Protein AF-A0A828RV49-F1 (afdb_monomer_lite)

Secondary structure (DSSP, 8-state):
--PPPSS---------STTTSHHHHHHTT-HHHHTT---EEEEE-S-SSS--EEEEE-SS-HHHHHHHTTSSS--B-TTHHHHHHHSS---HHHHHHHTT--EEEEE-

Sequence (108 aa):
MNTPMINGIKILFTDGEEYGLLGAKQAVNESEIFEGVRYLINIEARGTKGPAVMFETSPNNAAIMDLFKKSEHPFSYSITPEIYRLLPNGSDFTIFLQHDLPGINISV

pLDDT: mean 93.36, std 6.71, range [46.72, 97.81]

Structure (mmCIF, N/CA/C/O backbone):
data_AF-A0A828RV49-F1
#
_entry.id   AF-A0A828RV49-F1
#
loop_
_atom_site.group_PDB
_atom_site.id
_atom_site.type_symbol
_atom_site.label_atom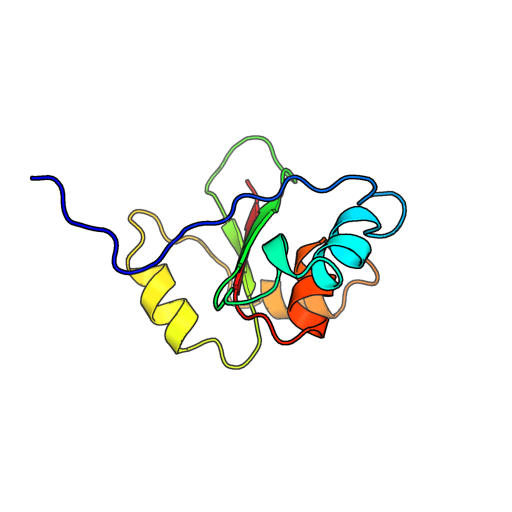_id
_atom_site.label_alt_id
_atom_site.label_comp_id
_atom_site.label_asym_id
_atom_site.label_entity_id
_atom_site.label_seq_id
_atom_site.pdbx_PDB_ins_code
_atom_site.Cartn_x
_atom_site.Cartn_y
_atom_site.Cartn_z
_atom_site.occupancy
_atom_site.B_iso_or_equiv
_atom_site.auth_seq_id
_atom_site.auth_comp_id
_atom_site.auth_asym_id
_atom_site.auth_atom_id
_atom_site.pdbx_PDB_model_num
ATOM 1 N N . MET A 1 1 ? -14.506 1.898 -27.154 1.00 46.72 1 MET A N 1
ATOM 2 C CA . MET A 1 1 ? -15.516 0.968 -26.604 1.00 46.72 1 MET A CA 1
ATOM 3 C C . MET A 1 1 ? -15.580 1.221 -25.107 1.00 46.72 1 MET A C 1
ATOM 5 O O . MET A 1 1 ? -14.520 1.248 -24.499 1.00 46.72 1 MET A O 1
ATOM 9 N N . ASN A 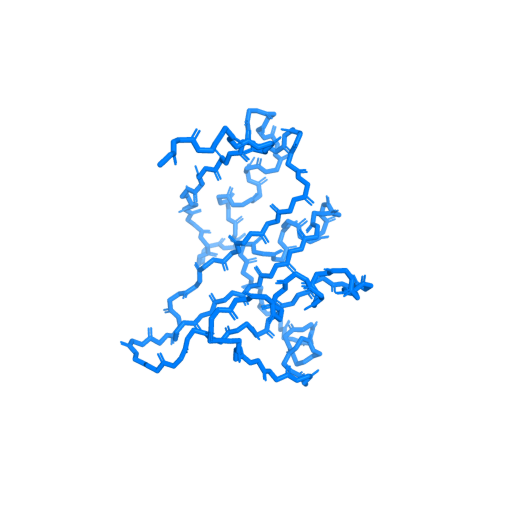1 2 ? -16.760 1.464 -24.530 1.00 62.81 2 ASN A N 1
ATOM 10 C CA . ASN A 1 2 ? -16.911 1.531 -23.072 1.00 62.81 2 ASN A CA 1
ATOM 11 C C . ASN A 1 2 ? -16.955 0.099 -22.542 1.00 62.81 2 ASN A C 1
ATOM 13 O O . ASN A 1 2 ? -17.986 -0.561 -22.636 1.00 62.81 2 ASN A O 1
ATOM 17 N N . THR A 1 3 ? -15.825 -0.396 -22.049 1.00 76.38 3 THR A N 1
ATOM 18 C CA . THR A 1 3 ? -15.776 -1.683 -21.355 1.00 76.38 3 THR A CA 1
ATOM 19 C C . THR A 1 3 ? -16.385 -1.487 -19.965 1.00 76.38 3 THR A C 1
ATOM 21 O O . THR A 1 3 ? -15.845 -0.687 -19.198 1.00 76.38 3 THR A O 1
ATOM 24 N N . PRO A 1 4 ? -17.503 -2.150 -19.620 1.00 81.62 4 PRO A N 1
ATOM 25 C CA . PRO A 1 4 ? -18.066 -2.045 -18.280 1.00 81.62 4 PRO A CA 1
ATOM 26 C C . PRO A 1 4 ? -17.050 -2.561 -17.256 1.00 81.62 4 PRO A C 1
ATOM 28 O O . PRO A 1 4 ? -16.484 -3.644 -17.421 1.00 81.62 4 PRO A O 1
ATOM 31 N N . MET A 1 5 ? -16.790 -1.770 -16.212 1.00 85.25 5 MET A N 1
ATOM 32 C CA . MET A 1 5 ? -15.890 -2.189 -15.142 1.00 85.25 5 MET A CA 1
ATOM 33 C C . MET A 1 5 ? -16.544 -3.307 -14.332 1.00 85.25 5 MET A C 1
ATOM 35 O O . MET A 1 5 ? -17.660 -3.158 -13.844 1.00 85.25 5 MET A O 1
ATOM 39 N N . ILE A 1 6 ? -15.830 -4.422 -14.179 1.00 89.69 6 ILE A N 1
ATOM 40 C CA . ILE A 1 6 ? -16.273 -5.562 -13.362 1.00 89.69 6 ILE A CA 1
ATOM 41 C C . ILE A 1 6 ? -16.155 -5.292 -11.854 1.00 89.69 6 ILE A C 1
ATOM 43 O O . ILE A 1 6 ? -16.807 -5.967 -11.066 1.00 89.69 6 ILE A O 1
ATOM 47 N N . ASN A 1 7 ? -15.341 -4.305 -11.463 1.00 91.88 7 ASN A N 1
ATOM 48 C CA . ASN A 1 7 ? -15.125 -3.882 -10.081 1.00 91.88 7 ASN A CA 1
ATOM 49 C C . ASN A 1 7 ? -15.399 -2.378 -9.954 1.00 91.88 7 ASN A C 1
ATOM 51 O O . ASN A 1 7 ? -15.016 -1.602 -10.832 1.00 91.88 7 ASN A O 1
ATOM 55 N N . GLY A 1 8 ? -16.027 -1.968 -8.851 1.00 93.31 8 GLY A N 1
ATOM 56 C CA . GLY A 1 8 ? -16.124 -0.558 -8.469 1.00 93.31 8 GLY A CA 1
ATOM 57 C C . GLY A 1 8 ? -14.808 -0.031 -7.890 1.00 93.31 8 GLY A C 1
ATOM 58 O O . GLY A 1 8 ? -13.946 -0.809 -7.481 1.00 93.31 8 GLY A O 1
ATOM 59 N N . ILE A 1 9 ? -14.666 1.293 -7.836 1.00 94.56 9 ILE A N 1
ATOM 60 C CA . ILE A 1 9 ? -13.523 1.977 -7.219 1.00 94.56 9 ILE A CA 1
ATOM 61 C C . ILE A 1 9 ? -14.064 2.912 -6.139 1.00 94.56 9 ILE A C 1
ATOM 63 O O . ILE A 1 9 ? -14.990 3.677 -6.402 1.00 94.56 9 ILE A O 1
ATOM 67 N N . LYS A 1 10 ? -13.471 2.858 -4.943 1.00 96.06 10 LYS A N 1
ATOM 68 C CA . LYS A 1 10 ? -13.666 3.852 -3.882 1.00 96.06 10 LYS A CA 1
ATOM 69 C C . LYS A 1 10 ? -12.390 4.679 -3.764 1.00 96.06 10 LYS A C 1
ATOM 71 O O . LYS A 1 10 ? -11.299 4.118 -3.827 1.00 96.06 10 LYS A O 1
ATOM 76 N N . ILE A 1 11 ? -12.532 5.993 -3.623 1.00 96.56 11 ILE A N 1
ATOM 77 C CA . ILE A 1 11 ? -11.410 6.919 -3.450 1.00 96.56 11 ILE A CA 1
ATOM 78 C C . ILE 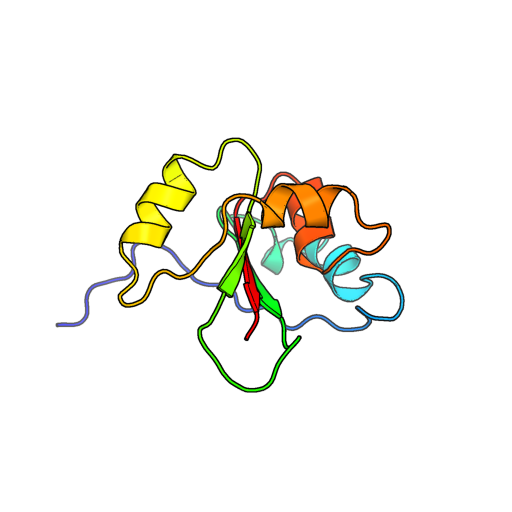A 1 11 ? -11.526 7.504 -2.049 1.00 96.56 11 ILE A C 1
ATOM 80 O O . ILE A 1 11 ? -12.573 8.042 -1.694 1.00 96.56 11 ILE A O 1
ATOM 84 N N . LEU A 1 12 ? -10.457 7.380 -1.271 1.00 96.81 12 LEU A N 1
ATOM 85 C CA . LEU A 1 12 ? -10.374 7.869 0.096 1.00 96.81 12 LEU A CA 1
ATOM 86 C C . LEU A 1 12 ? -9.253 8.903 0.183 1.00 96.81 12 LEU A C 1
ATOM 88 O O . LEU A 1 12 ? -8.135 8.636 -0.248 1.00 96.81 12 LEU A O 1
ATOM 92 N N . PHE A 1 13 ? -9.566 10.057 0.764 1.00 96.50 13 PHE A N 1
ATOM 93 C CA . PHE A 1 13 ? -8.582 11.031 1.218 1.00 96.50 13 PHE A CA 1
ATOM 94 C C . PHE A 1 13 ? -8.585 10.991 2.742 1.00 96.50 13 PHE A C 1
ATOM 96 O O . PHE A 1 13 ? -9.625 11.214 3.364 1.00 96.50 13 PHE A O 1
ATOM 103 N N . THR A 1 14 ? -7.451 10.636 3.326 1.00 96.12 14 THR A N 1
ATOM 104 C CA . THR A 1 14 ? -7.249 10.569 4.773 1.00 96.12 14 THR A CA 1
ATOM 105 C C . THR A 1 14 ? -6.738 11.909 5.307 1.00 96.12 14 THR A C 1
ATOM 107 O O . THR A 1 14 ? -6.261 12.757 4.553 1.00 96.12 14 THR A O 1
ATOM 110 N N . ASP A 1 15 ? -6.876 12.109 6.617 1.00 96.69 15 ASP A N 1
ATOM 111 C CA . ASP A 1 15 ? -6.334 13.255 7.352 1.00 96.69 15 ASP A CA 1
ATOM 112 C C . ASP A 1 15 ? -5.710 12.768 8.671 1.00 96.69 15 ASP A C 1
ATOM 114 O O . ASP A 1 15 ? -6.078 11.710 9.193 1.00 96.69 15 ASP A O 1
ATOM 118 N N . GLY A 1 16 ? -4.761 13.525 9.219 1.00 96.19 16 GLY A N 1
ATOM 119 C CA . GLY A 1 16 ? -4.086 13.199 10.475 1.00 96.19 16 GLY A CA 1
ATOM 120 C C . GLY A 1 16 ? -3.174 11.968 10.408 1.00 96.19 16 GLY A C 1
ATOM 121 O O . GLY A 1 16 ? -3.070 11.242 11.404 1.00 96.19 16 GLY A O 1
ATOM 122 N N . GLU A 1 17 ? -2.523 11.725 9.266 1.00 94.81 17 GLU A N 1
ATOM 123 C CA . GLU A 1 17 ? -1.480 10.696 9.111 1.00 94.81 17 GLU A CA 1
ATOM 124 C C . GLU A 1 17 ? -0.337 10.964 10.101 1.00 94.81 17 GLU A C 1
ATOM 126 O O . GLU A 1 17 ? -0.029 10.121 10.950 1.00 94.81 17 GLU A O 1
ATOM 131 N N . GLU A 1 18 ? 0.154 12.204 10.119 1.00 92.75 18 GLU A N 1
ATOM 132 C CA . GLU A 1 18 ? 1.315 12.634 10.902 1.00 92.75 18 GLU A CA 1
ATOM 133 C C . GLU A 1 18 ? 1.039 12.639 12.414 1.00 92.75 18 GLU A C 1
ATOM 135 O O . GLU A 1 18 ? 1.961 12.611 13.231 1.00 92.75 18 GLU A O 1
ATOM 140 N N . TYR A 1 19 ? -0.241 12.651 12.798 1.00 93.88 19 TYR A N 1
ATOM 141 C CA . TYR A 1 19 ? -0.712 12.561 14.184 1.00 93.88 19 TYR A CA 1
ATOM 142 C C . TYR A 1 19 ? -1.063 11.128 14.610 1.00 93.88 19 TYR A C 1
ATOM 144 O O . TYR A 1 19 ? -1.676 10.911 15.659 1.00 93.88 19 TYR A O 1
ATOM 152 N N . GLY A 1 20 ? -0.638 10.134 13.829 1.00 94.56 20 GLY A N 1
ATOM 153 C CA . GLY A 1 20 ? -0.778 8.723 14.162 1.00 94.56 20 GLY A CA 1
ATOM 154 C C . GLY A 1 20 ? -1.902 8.028 13.405 1.00 94.56 20 GLY A C 1
ATOM 155 O O . GLY A 1 20 ? -2.626 7.230 14.013 1.00 94.56 20 GLY A O 1
ATOM 156 N N . LEU A 1 21 ? -2.005 8.283 12.096 1.00 96.69 21 LEU A N 1
ATOM 157 C CA . LEU A 1 21 ? -2.860 7.549 11.151 1.00 96.69 21 LEU A CA 1
ATOM 158 C C . LEU A 1 21 ? -4.357 7.663 11.482 1.00 96.69 21 LEU A C 1
ATOM 160 O O . LEU A 1 21 ? -5.106 6.688 11.384 1.00 96.69 21 LEU A O 1
ATOM 164 N N . LEU A 1 22 ? -4.790 8.831 11.967 1.00 97.75 22 LEU A N 1
ATOM 165 C CA . LEU A 1 22 ? -6.138 9.022 12.517 1.00 97.75 22 LEU A CA 1
ATOM 166 C C . LEU A 1 22 ? -7.227 8.784 11.464 1.00 97.75 22 LEU A C 1
ATOM 168 O O . LEU A 1 22 ? -8.203 8.084 11.740 1.00 97.75 22 LEU A O 1
ATOM 172 N N . GLY A 1 23 ? -7.035 9.302 10.250 1.00 97.75 23 GLY A N 1
ATOM 173 C CA . GLY A 1 23 ? -7.957 9.131 9.132 1.00 97.75 23 GLY A CA 1
ATOM 174 C C . GLY A 1 23 ? -8.123 7.671 8.728 1.00 97.75 23 GLY A C 1
ATOM 175 O O . GLY A 1 23 ? -9.253 7.197 8.631 1.00 97.75 23 GLY A O 1
ATOM 176 N N . ALA A 1 24 ? -7.028 6.922 8.568 1.00 97.75 24 ALA A N 1
ATOM 177 C CA . ALA A 1 24 ? -7.113 5.494 8.261 1.00 97.75 24 ALA A CA 1
ATOM 178 C C . ALA A 1 24 ? -7.746 4.680 9.399 1.00 97.75 24 ALA A C 1
ATOM 180 O O . ALA A 1 24 ? -8.577 3.809 9.138 1.00 97.75 24 ALA A O 1
ATOM 181 N N . LYS A 1 25 ? -7.424 4.993 10.663 1.00 97.69 25 LYS A N 1
ATOM 182 C CA . LYS A 1 25 ? -8.059 4.365 11.837 1.00 97.69 25 LYS A CA 1
ATOM 183 C C . LYS A 1 25 ? -9.564 4.597 11.885 1.00 97.69 25 LYS A C 1
ATOM 185 O O . LYS A 1 25 ? -10.288 3.709 12.322 1.00 97.69 25 LYS A O 1
ATOM 190 N N . GLN A 1 26 ? -10.041 5.761 11.449 1.00 97.81 26 GLN A N 1
ATOM 191 C CA . GLN A 1 26 ? -11.476 5.998 11.336 1.00 97.81 26 GLN A CA 1
ATOM 192 C C . GLN A 1 26 ? -12.066 5.278 10.119 1.00 97.81 26 GLN A C 1
ATOM 194 O O . GLN A 1 26 ? -13.111 4.649 10.242 1.00 97.81 26 GLN A O 1
ATOM 199 N N . ALA A 1 27 ? -11.383 5.303 8.972 1.00 97.69 27 ALA A N 1
ATOM 200 C CA . ALA A 1 27 ? -11.881 4.748 7.715 1.00 97.69 27 ALA A CA 1
ATOM 201 C C . ALA A 1 27 ? -12.218 3.251 7.789 1.00 97.69 27 ALA A C 1
ATOM 203 O O . ALA A 1 27 ? -13.203 2.821 7.193 1.00 97.69 27 ALA A O 1
ATOM 204 N N . VAL A 1 28 ? -11.451 2.456 8.543 1.00 97.62 28 VAL A N 1
ATOM 205 C CA . VAL A 1 28 ? -11.746 1.022 8.742 1.00 97.62 28 VAL A CA 1
ATOM 206 C C . VAL A 1 28 ? -13.044 0.764 9.520 1.00 97.62 28 VAL A C 1
ATOM 208 O O . VAL A 1 28 ? -13.587 -0.335 9.440 1.00 97.62 28 VAL A O 1
ATOM 211 N N . ASN A 1 29 ? -13.571 1.766 10.234 1.00 97.25 29 ASN A N 1
ATOM 212 C CA . ASN A 1 29 ? -14.856 1.688 10.936 1.00 97.25 29 ASN A CA 1
ATOM 213 C C . ASN A 1 29 ? -16.037 2.177 10.076 1.00 97.25 29 ASN A C 1
ATOM 215 O O . ASN A 1 29 ? -17.192 1.958 10.442 1.00 97.25 29 ASN A O 1
ATOM 219 N N . GLU A 1 30 ? -15.773 2.818 8.934 1.00 97.12 30 GLU A N 1
ATOM 220 C CA . GLU A 1 30 ? -16.802 3.350 8.041 1.00 97.12 30 GLU A CA 1
ATOM 221 C C . GLU A 1 30 ? -17.221 2.295 7.010 1.00 97.12 30 GLU A C 1
ATOM 223 O O . GLU A 1 30 ? -16.502 2.021 6.047 1.00 97.12 30 GLU A O 1
ATOM 228 N N . SER A 1 31 ? -18.411 1.708 7.183 1.00 95.38 31 SER A N 1
ATOM 229 C CA . SER A 1 31 ? -18.934 0.654 6.289 1.00 95.38 31 SER A CA 1
ATOM 230 C C . SER A 1 31 ? -18.953 1.067 4.811 1.00 95.38 31 SER A C 1
ATOM 232 O O . SER A 1 31 ? -18.510 0.308 3.947 1.00 95.38 31 SER A O 1
ATOM 234 N N . GLU A 1 32 ? -19.364 2.302 4.511 1.00 94.75 32 GLU A N 1
ATOM 235 C CA . GLU A 1 32 ? -19.400 2.829 3.143 1.00 94.75 32 GLU A CA 1
ATOM 236 C C . GLU A 1 32 ? -18.014 2.848 2.487 1.00 94.75 32 GLU A C 1
ATOM 238 O O . GLU A 1 32 ? -17.902 2.656 1.274 1.00 94.75 32 GLU A O 1
ATOM 243 N N . ILE A 1 33 ? -16.946 2.986 3.274 1.00 93.94 33 ILE A N 1
ATOM 244 C CA . ILE A 1 33 ? -15.566 2.958 2.791 1.00 93.94 33 ILE A CA 1
ATOM 245 C C . ILE A 1 33 ? -15.036 1.528 2.775 1.00 93.94 33 ILE A C 1
ATOM 247 O O . ILE A 1 33 ? -14.650 1.041 1.714 1.00 93.94 33 ILE A O 1
ATOM 251 N N . PHE A 1 34 ? -15.060 0.824 3.903 1.00 95.62 34 PHE A N 1
ATOM 252 C CA . PHE A 1 34 ? -14.328 -0.430 4.063 1.00 95.62 34 PHE A CA 1
ATOM 253 C C . PHE A 1 34 ? -15.061 -1.652 3.483 1.00 95.62 34 PHE A C 1
ATOM 255 O O . PHE A 1 34 ? -14.436 -2.549 2.912 1.00 95.62 34 PHE A O 1
ATOM 262 N N . GLU A 1 35 ? -16.394 -1.694 3.557 1.00 95.50 35 GLU A N 1
ATOM 263 C CA . GLU A 1 35 ? -17.155 -2.886 3.180 1.00 95.50 35 GLU A CA 1
ATOM 264 C C . GLU A 1 35 ? -17.088 -3.162 1.670 1.00 95.50 35 GLU A C 1
ATOM 266 O O . GLU A 1 35 ? -17.250 -2.273 0.830 1.00 95.50 35 GLU A O 1
ATOM 271 N N . GLY A 1 36 ? -16.835 -4.420 1.304 1.00 95.25 36 GLY A N 1
ATOM 272 C CA . GLY A 1 36 ? -16.745 -4.851 -0.092 1.00 95.25 36 GLY A CA 1
ATOM 273 C C . GLY A 1 36 ? -15.433 -4.491 -0.796 1.00 95.25 36 GLY A C 1
ATOM 274 O O . GLY A 1 36 ? -15.241 -4.902 -1.942 1.00 95.25 36 GLY A O 1
ATOM 275 N N . VAL A 1 37 ? -14.505 -3.789 -0.135 1.00 97.12 37 VAL A N 1
ATOM 276 C CA . VAL A 1 37 ?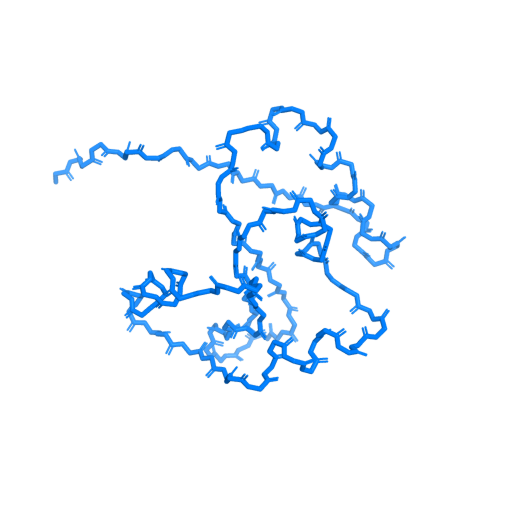 -13.165 -3.537 -0.682 1.00 97.12 37 VAL A CA 1
ATOM 277 C C . VAL A 1 37 ? -12.329 -4.811 -0.574 1.00 97.12 37 VAL A C 1
ATOM 279 O O . VAL A 1 37 ? -12.311 -5.488 0.451 1.00 97.12 37 VAL A O 1
ATOM 282 N N . ARG A 1 38 ? -11.668 -5.182 -1.674 1.00 95.94 38 ARG A N 1
ATOM 283 C CA . ARG A 1 38 ? -10.861 -6.413 -1.774 1.00 95.94 38 ARG A CA 1
ATOM 284 C C . ARG A 1 38 ? -9.385 -6.156 -2.047 1.00 95.94 38 ARG A C 1
ATOM 286 O O . ARG A 1 38 ? -8.600 -7.097 -2.018 1.00 95.94 38 ARG A O 1
ATOM 293 N N . TYR A 1 39 ? -9.029 -4.919 -2.373 1.00 96.81 39 TYR A N 1
ATOM 294 C CA . TYR A 1 39 ? -7.679 -4.543 -2.755 1.00 96.81 39 TYR A CA 1
ATOM 295 C C . TYR A 1 39 ? -7.456 -3.051 -2.516 1.00 96.81 39 TYR A C 1
ATOM 297 O O . TYR A 1 39 ? -8.305 -2.242 -2.894 1.00 96.81 39 TYR A O 1
ATOM 305 N N . LEU A 1 40 ? -6.317 -2.701 -1.921 1.00 97.69 40 LEU A N 1
ATOM 306 C CA . LEU A 1 40 ? -5.910 -1.326 -1.647 1.00 97.69 40 LEU A CA 1
ATOM 307 C C . LEU A 1 40 ? -4.728 -0.904 -2.527 1.00 97.69 40 LEU A C 1
ATOM 309 O O . LEU A 1 40 ? -3.752 -1.638 -2.688 1.00 97.69 40 LEU A O 1
ATOM 313 N N . ILE A 1 41 ? -4.794 0.323 -3.036 1.00 97.38 41 ILE A N 1
ATOM 314 C CA . ILE A 1 41 ? -3.639 1.048 -3.566 1.00 97.38 41 ILE A CA 1
ATOM 315 C C . ILE A 1 41 ? -3.467 2.279 -2.683 1.00 97.38 41 ILE A C 1
ATOM 317 O O . ILE A 1 41 ? -4.290 3.189 -2.749 1.00 97.38 41 ILE A O 1
ATOM 321 N N . ASN A 1 42 ? -2.426 2.287 -1.854 1.00 97.44 42 ASN A N 1
ATOM 322 C CA . ASN A 1 42 ? -2.040 3.463 -1.082 1.00 97.44 42 ASN A CA 1
ATOM 323 C C . ASN A 1 42 ? -1.016 4.279 -1.876 1.00 97.44 42 ASN A C 1
ATOM 325 O O . ASN A 1 42 ? -0.110 3.705 -2.490 1.00 97.44 42 ASN A O 1
ATOM 329 N N . ILE A 1 43 ? -1.186 5.601 -1.898 1.00 95.94 43 ILE A N 1
ATOM 330 C CA . ILE A 1 43 ? -0.338 6.521 -2.660 1.00 95.94 43 ILE A CA 1
ATOM 331 C C . ILE A 1 43 ? 0.277 7.521 -1.691 1.00 95.94 43 ILE A C 1
ATOM 333 O O . ILE A 1 43 ? -0.427 8.309 -1.071 1.00 95.94 43 ILE A O 1
ATOM 337 N N . GLU A 1 44 ? 1.600 7.505 -1.618 1.00 91.94 44 GLU A N 1
ATOM 338 C CA .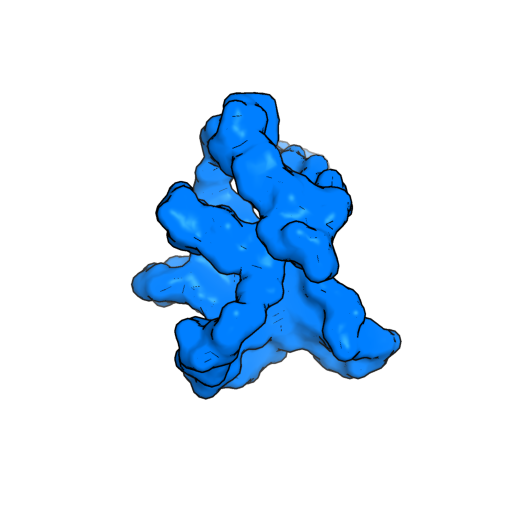 GLU A 1 44 ? 2.403 8.343 -0.740 1.00 91.94 44 GLU A CA 1
ATOM 339 C C . GLU A 1 44 ? 3.200 9.367 -1.555 1.00 91.94 44 GLU A C 1
ATOM 341 O O . GLU A 1 44 ? 3.611 9.114 -2.690 1.00 91.94 44 GLU A O 1
ATOM 346 N N . ALA A 1 45 ? 3.470 10.524 -0.953 1.00 86.75 45 ALA A N 1
ATOM 347 C CA . ALA A 1 45 ? 4.260 11.594 -1.556 1.00 86.75 45 ALA A CA 1
ATOM 348 C C . ALA A 1 45 ? 5.619 11.750 -0.849 1.00 86.75 45 ALA A C 1
ATOM 350 O O . ALA A 1 45 ? 5.919 12.802 -0.284 1.00 86.75 45 ALA A O 1
ATOM 351 N N . ARG A 1 46 ? 6.453 10.697 -0.843 1.00 83.50 46 ARG A N 1
ATOM 352 C CA . ARG A 1 46 ? 7.781 10.722 -0.181 1.00 83.50 46 ARG A CA 1
ATOM 353 C C . ARG A 1 46 ? 8.875 11.370 -1.035 1.00 83.50 46 ARG A C 1
ATOM 355 O O . ARG A 1 46 ? 9.963 11.653 -0.534 1.00 83.50 46 ARG A O 1
ATOM 362 N N . GLY A 1 47 ? 8.587 11.634 -2.300 1.00 85.19 47 GLY A N 1
ATOM 363 C CA . GLY A 1 47 ? 9.471 12.234 -3.283 1.00 85.19 47 GLY A CA 1
ATOM 364 C C . GLY A 1 47 ? 8.686 13.038 -4.316 1.00 85.19 47 GLY A C 1
ATOM 365 O O . GLY A 1 47 ? 7.459 13.101 -4.314 1.00 85.19 47 GLY A O 1
ATOM 366 N N . THR A 1 48 ? 9.419 13.728 -5.187 1.00 88.06 48 THR A N 1
ATOM 367 C CA . THR A 1 48 ? 8.849 14.693 -6.148 1.00 88.06 48 THR A CA 1
ATOM 368 C C . THR A 1 48 ? 9.183 14.373 -7.603 1.00 88.06 48 THR A C 1
ATOM 370 O O . THR A 1 48 ? 8.705 15.058 -8.507 1.00 88.06 48 THR A O 1
ATOM 373 N N . LYS A 1 49 ? 10.023 13.359 -7.854 1.00 91.44 49 LYS A N 1
ATOM 374 C CA . LYS A 1 49 ? 10.447 12.935 -9.195 1.00 91.44 49 LYS A CA 1
ATOM 375 C C . LYS A 1 49 ? 10.996 11.509 -9.180 1.00 91.44 49 LYS A C 1
ATOM 377 O O . LYS A 1 49 ? 11.660 11.119 -8.226 1.00 91.44 49 LYS A O 1
ATOM 382 N N . GLY A 1 50 ? 10.856 10.810 -10.304 1.00 91.38 50 GLY A N 1
ATOM 383 C CA . GLY A 1 50 ? 11.359 9.448 -10.482 1.00 91.38 50 GLY A CA 1
ATOM 384 C C . GLY A 1 50 ? 10.242 8.472 -10.849 1.00 91.38 50 GLY A C 1
ATOM 385 O O . GLY A 1 50 ? 9.129 8.908 -11.152 1.00 91.38 50 GLY A O 1
ATOM 386 N N . PRO A 1 51 ? 10.536 7.162 -10.885 1.00 92.62 51 PRO A N 1
ATOM 387 C CA . PRO A 1 51 ? 9.504 6.150 -11.061 1.00 92.62 51 PRO A CA 1
ATOM 388 C C . PRO A 1 51 ? 8.573 6.103 -9.843 1.00 92.62 51 PRO A C 1
ATOM 390 O O . PRO A 1 51 ? 9.010 6.326 -8.718 1.00 92.62 51 PRO A O 1
ATOM 393 N N . ALA A 1 52 ? 7.311 5.737 -10.063 1.00 93.75 52 ALA A N 1
ATOM 394 C CA . ALA A 1 52 ? 6.402 5.365 -8.986 1.00 93.75 52 ALA A CA 1
ATOM 395 C C . ALA A 1 52 ? 6.818 3.987 -8.443 1.00 93.75 52 ALA A C 1
ATOM 397 O O . ALA A 1 52 ? 6.575 2.952 -9.068 1.00 93.75 52 ALA A O 1
ATOM 398 N N . VAL A 1 53 ? 7.511 3.980 -7.308 1.00 95.06 53 VAL A N 1
ATOM 399 C CA . VAL A 1 53 ? 8.074 2.783 -6.684 1.00 95.06 53 VAL A CA 1
ATOM 400 C C . VAL A 1 53 ? 7.015 2.123 -5.812 1.00 95.06 53 VAL A C 1
ATOM 402 O O . VAL A 1 53 ? 6.582 2.704 -4.819 1.00 95.06 53 VAL A O 1
ATOM 405 N N . MET A 1 54 ? 6.640 0.880 -6.124 1.00 96.19 54 MET A N 1
ATOM 406 C CA . MET A 1 54 ? 5.933 0.031 -5.161 1.00 96.19 54 MET A CA 1
ATOM 407 C C . MET A 1 54 ? 6.944 -0.441 -4.117 1.00 96.19 54 MET A C 1
ATOM 409 O O . MET A 1 54 ? 7.802 -1.278 -4.411 1.00 96.19 54 MET A O 1
ATOM 413 N N . PHE A 1 55 ? 6.899 0.153 -2.927 1.00 94.75 55 PHE A N 1
ATOM 414 C CA . PHE A 1 55 ? 7.900 -0.072 -1.881 1.00 94.75 55 PHE A CA 1
ATOM 415 C C . PHE A 1 55 ? 7.406 -1.014 -0.775 1.00 94.75 55 PHE A C 1
ATOM 417 O O . PHE A 1 55 ? 8.228 -1.619 -0.087 1.00 94.75 55 PHE A O 1
ATOM 424 N N . GLU A 1 56 ? 6.092 -1.202 -0.654 1.00 95.75 56 GLU A N 1
ATOM 425 C CA . GLU A 1 56 ? 5.458 -2.109 0.304 1.00 95.75 56 GLU A CA 1
ATOM 426 C C . GLU A 1 56 ? 4.283 -2.853 -0.356 1.00 95.75 56 GLU A C 1
ATOM 428 O O . GLU A 1 56 ? 3.645 -2.360 -1.289 1.00 95.75 56 GLU A O 1
ATOM 433 N N . THR A 1 57 ? 3.990 -4.061 0.122 1.00 96.50 57 THR A N 1
ATOM 434 C CA . THR A 1 57 ? 2.847 -4.879 -0.306 1.00 96.50 57 THR A CA 1
ATOM 435 C C . THR A 1 57 ? 2.507 -5.889 0.793 1.00 96.50 57 THR A C 1
ATOM 437 O O . THR A 1 57 ? 3.331 -6.144 1.674 1.00 96.50 57 THR A O 1
ATOM 440 N N . SER A 1 58 ? 1.303 -6.464 0.767 1.00 95.56 58 SER A N 1
ATOM 441 C CA . SER A 1 58 ? 0.857 -7.408 1.797 1.00 95.56 58 SER A CA 1
ATOM 442 C C . SER A 1 58 ? 1.671 -8.718 1.801 1.00 95.56 58 SER A C 1
ATOM 444 O O . SER A 1 58 ? 2.311 -9.065 0.807 1.00 95.56 58 SER A O 1
ATOM 446 N N . PRO A 1 59 ? 1.629 -9.519 2.880 1.00 92.50 59 PRO A N 1
ATOM 447 C CA . PRO A 1 59 ? 2.095 -10.906 2.844 1.00 92.50 59 PRO A CA 1
ATOM 448 C C . PRO A 1 59 ? 1.351 -11.735 1.782 1.00 92.50 59 PRO A C 1
ATOM 450 O O . PRO A 1 59 ? 0.281 -11.343 1.313 1.00 92.50 59 PRO A O 1
ATOM 453 N N . ASN A 1 60 ? 1.900 -12.901 1.415 1.00 93.38 60 ASN A N 1
ATOM 454 C CA . ASN A 1 60 ? 1.294 -13.827 0.441 1.00 93.38 60 ASN A CA 1
ATOM 455 C C . ASN A 1 60 ? 0.906 -13.152 -0.898 1.00 93.38 60 ASN A C 1
ATOM 457 O O . ASN A 1 60 ? -0.126 -13.446 -1.497 1.00 93.38 60 ASN A O 1
ATOM 461 N N . ASN A 1 61 ? 1.752 -12.244 -1.385 1.00 94.62 61 ASN A N 1
ATOM 462 C CA . ASN A 1 61 ? 1.475 -11.323 -2.492 1.00 94.62 61 ASN A CA 1
ATOM 463 C C . ASN A 1 61 ? 1.582 -11.902 -3.913 1.00 94.62 61 ASN A C 1
ATOM 465 O O . ASN A 1 61 ? 1.598 -11.121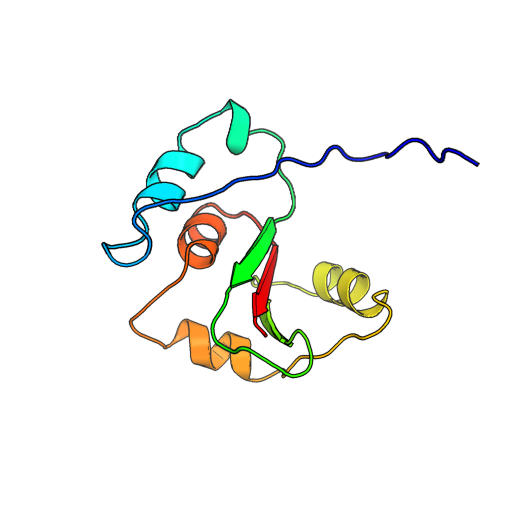 -4.859 1.00 94.62 61 ASN A O 1
ATOM 469 N N . ALA A 1 62 ? 1.656 -13.220 -4.117 1.00 96.38 62 ALA A N 1
ATOM 470 C CA . ALA A 1 62 ? 1.892 -13.789 -5.451 1.00 96.38 62 ALA A CA 1
ATOM 471 C C . ALA A 1 62 ? 0.889 -13.268 -6.503 1.00 96.38 62 ALA A C 1
ATOM 473 O O . ALA A 1 62 ? 1.289 -12.728 -7.533 1.00 96.38 62 ALA A O 1
ATOM 474 N N . ALA A 1 63 ? -0.410 -13.310 -6.183 1.00 96.38 63 ALA A N 1
ATOM 475 C CA . ALA A 1 63 ? -1.465 -12.789 -7.055 1.00 96.38 63 ALA A CA 1
ATOM 476 C C . ALA A 1 63 ? -1.383 -11.263 -7.263 1.00 96.38 63 ALA A C 1
ATOM 478 O O . ALA A 1 63 ? -1.685 -10.763 -8.346 1.00 96.38 63 ALA A O 1
ATOM 479 N N . ILE A 1 64 ? -0.941 -10.520 -6.243 1.00 96.62 64 ILE A N 1
ATOM 480 C CA . ILE A 1 64 ? -0.741 -9.066 -6.318 1.00 96.62 64 ILE A CA 1
ATOM 481 C C . ILE A 1 64 ? 0.422 -8.745 -7.254 1.00 96.62 64 ILE A C 1
ATOM 483 O O . ILE A 1 64 ? 0.316 -7.847 -8.082 1.00 96.62 64 ILE A O 1
ATOM 487 N N . MET A 1 65 ? 1.516 -9.502 -7.174 1.00 96.69 65 MET A N 1
ATOM 488 C CA . MET A 1 65 ? 2.664 -9.340 -8.061 1.00 96.69 65 MET A CA 1
ATOM 489 C C . MET A 1 65 ? 2.311 -9.694 -9.506 1.00 96.69 65 MET A C 1
ATOM 491 O O . MET A 1 65 ? 2.750 -9.002 -10.422 1.00 96.69 65 MET A O 1
ATOM 495 N N . ASP A 1 66 ? 1.486 -10.716 -9.729 1.00 97.31 66 ASP A N 1
ATOM 496 C CA . ASP A 1 66 ? 0.991 -11.057 -11.067 1.00 97.31 66 ASP A CA 1
ATOM 497 C C . ASP A 1 66 ? 0.093 -9.964 -11.660 1.00 97.31 66 ASP A C 1
ATOM 499 O O . ASP A 1 66 ? 0.108 -9.747 -12.873 1.00 97.31 66 ASP A O 1
ATOM 503 N N . LEU A 1 67 ? -0.660 -9.242 -10.823 1.00 95.06 67 LEU A N 1
ATOM 504 C CA . LEU A 1 67 ? -1.386 -8.043 -11.239 1.00 95.06 67 LEU A CA 1
ATOM 505 C C . LEU A 1 67 ? -0.430 -6.872 -11.505 1.00 95.06 67 LEU A C 1
ATOM 507 O O . LEU A 1 67 ? -0.509 -6.248 -12.561 1.00 95.06 67 LEU A O 1
ATOM 511 N N . PHE A 1 68 ? 0.495 -6.593 -10.588 1.00 96.44 68 PHE A N 1
ATOM 512 C CA . PHE A 1 68 ? 1.422 -5.462 -10.670 1.00 96.44 68 PHE A CA 1
ATOM 513 C C . PHE A 1 68 ? 2.326 -5.527 -11.908 1.00 96.44 68 PHE A C 1
ATOM 515 O O . PHE A 1 68 ? 2.537 -4.513 -12.573 1.00 96.44 68 PHE A O 1
ATOM 522 N N . LYS A 1 69 ? 2.789 -6.725 -12.287 1.00 96.62 69 LYS A N 1
ATOM 523 C CA . LYS A 1 69 ? 3.584 -6.958 -13.508 1.00 96.62 69 LYS A CA 1
ATOM 524 C C . LYS A 1 69 ? 2.852 -6.599 -14.808 1.00 96.62 69 LYS A C 1
ATOM 526 O O . LYS A 1 69 ? 3.510 -6.470 -15.833 1.00 96.62 69 LYS A O 1
ATOM 531 N N . LYS A 1 70 ? 1.519 -6.461 -14.787 1.00 96.25 70 LYS A N 1
ATOM 532 C CA . LYS A 1 70 ? 0.723 -6.021 -15.948 1.00 96.25 70 LYS A CA 1
ATOM 533 C C . LYS A 1 70 ? 0.693 -4.499 -16.113 1.00 96.25 70 LYS A C 1
ATOM 535 O O . LYS A 1 70 ? 0.153 -4.028 -17.109 1.00 96.25 70 LYS A O 1
ATOM 540 N N . SER A 1 71 ? 1.213 -3.737 -15.147 1.00 95.31 71 SER A N 1
ATOM 541 C CA . SER A 1 71 ? 1.392 -2.292 -15.307 1.00 95.31 71 SER A CA 1
ATOM 542 C C . SER A 1 71 ? 2.407 -1.993 -16.415 1.00 95.31 71 SER A C 1
ATOM 544 O O . SER A 1 71 ? 3.257 -2.823 -16.731 1.00 95.31 71 SER A O 1
ATOM 546 N N . GLU A 1 72 ? 2.313 -0.813 -17.028 1.00 95.81 72 GLU A N 1
ATOM 547 C CA . GLU A 1 72 ? 3.185 -0.426 -18.147 1.00 95.81 72 GLU A CA 1
ATOM 548 C C . GLU A 1 72 ? 4.648 -0.228 -17.710 1.00 95.81 72 GLU A C 1
ATOM 550 O O . GLU A 1 72 ? 5.583 -0.544 -18.449 1.00 95.81 72 GLU A O 1
ATOM 555 N N . HIS A 1 73 ? 4.854 0.256 -16.482 1.00 94.69 73 HIS A N 1
ATOM 556 C CA . HIS A 1 73 ? 6.167 0.588 -15.927 1.00 94.69 73 HIS A CA 1
ATOM 557 C C . HIS A 1 73 ? 6.323 0.058 -14.490 1.00 94.69 73 HIS A C 1
ATOM 559 O O . HIS A 1 73 ? 6.404 0.849 -13.547 1.00 94.69 73 HIS A O 1
ATOM 565 N N . PRO A 1 74 ? 6.350 -1.273 -14.283 1.00 95.75 74 PRO A N 1
ATOM 566 C CA . PRO A 1 74 ? 6.486 -1.843 -12.950 1.00 95.75 74 PRO A CA 1
ATOM 567 C C . PRO A 1 74 ? 7.880 -1.538 -12.390 1.00 95.75 74 PRO A C 1
ATOM 569 O O . PRO A 1 74 ? 8.892 -1.934 -12.970 1.00 95.75 74 PRO A O 1
ATOM 572 N N . PHE A 1 75 ? 7.940 -0.866 -11.240 1.00 96.19 75 PHE A N 1
ATOM 573 C CA . PHE A 1 75 ? 9.192 -0.553 -10.553 1.00 96.19 75 PHE A CA 1
ATOM 574 C C . PHE A 1 75 ? 9.069 -0.823 -9.049 1.00 96.19 75 PHE A C 1
ATOM 576 O O . PHE A 1 75 ? 8.171 -0.309 -8.383 1.00 96.19 75 PHE A O 1
ATOM 583 N N . SER A 1 76 ? 9.945 -1.674 -8.514 1.00 95.69 76 SER A N 1
ATOM 584 C CA . SER A 1 76 ? 9.914 -2.123 -7.118 1.00 95.69 76 SER A CA 1
ATOM 585 C C . SER A 1 76 ? 11.236 -2.790 -6.725 1.00 95.69 76 SER A C 1
ATOM 587 O O . SER A 1 76 ? 12.030 -3.167 -7.589 1.00 95.69 76 SER A O 1
ATOM 589 N N . TYR A 1 77 ? 11.446 -2.983 -5.423 1.00 94.44 77 TYR A N 1
ATOM 590 C CA . TYR A 1 77 ? 12.569 -3.722 -4.857 1.00 94.44 77 TYR A CA 1
ATOM 591 C C . TYR A 1 77 ? 12.049 -4.841 -3.953 1.00 94.44 77 TYR A C 1
ATOM 593 O O . TYR A 1 77 ? 11.194 -4.618 -3.104 1.00 94.44 77 TYR A O 1
ATOM 601 N N . SER A 1 78 ? 12.615 -6.045 -4.053 1.00 93.44 78 SER A N 1
ATOM 602 C CA . SER A 1 78 ? 12.181 -7.176 -3.216 1.00 93.44 78 SER A CA 1
ATOM 603 C C . SER A 1 78 ? 12.514 -7.009 -1.729 1.00 93.44 78 SER A C 1
ATOM 605 O O . SER A 1 78 ? 11.934 -7.696 -0.896 1.00 93.44 78 SER A O 1
ATOM 607 N N . ILE A 1 79 ? 13.460 -6.126 -1.394 1.00 94.38 79 ILE A N 1
ATOM 608 C CA . ILE A 1 79 ? 13.915 -5.895 -0.018 1.00 94.38 79 ILE A CA 1
ATOM 609 C C . ILE A 1 79 ? 13.071 -4.854 0.727 1.00 94.38 79 ILE A C 1
ATOM 611 O O . ILE A 1 79 ? 12.999 -4.894 1.954 1.00 94.38 79 ILE A O 1
ATOM 615 N N . THR A 1 80 ? 12.421 -3.922 0.021 1.00 92.69 80 THR A N 1
ATOM 616 C CA . THR A 1 80 ? 11.745 -2.796 0.677 1.00 92.69 80 THR A CA 1
ATOM 617 C C . THR A 1 80 ? 10.557 -3.217 1.543 1.00 92.69 80 THR A C 1
ATOM 619 O O . THR A 1 80 ? 10.481 -2.691 2.651 1.00 92.69 80 THR A O 1
ATOM 622 N N . PRO A 1 81 ? 9.713 -4.212 1.185 1.00 91.00 81 PRO A N 1
ATOM 623 C CA . PRO A 1 81 ? 8.640 -4.646 2.083 1.00 91.00 81 PRO A CA 1
ATOM 624 C C . PRO A 1 81 ? 9.153 -5.183 3.428 1.00 91.00 81 PRO A C 1
ATOM 626 O O . PRO A 1 81 ? 8.470 -5.071 4.443 1.00 91.00 81 PRO A O 1
ATOM 629 N N . GLU A 1 82 ? 10.358 -5.764 3.463 1.00 90.44 82 GLU A N 1
ATOM 630 C CA . GLU A 1 82 ? 10.965 -6.229 4.715 1.00 90.44 82 GLU A CA 1
ATOM 631 C C . GLU A 1 82 ? 11.495 -5.069 5.551 1.00 90.44 82 GLU A C 1
ATOM 633 O O . GLU A 1 82 ? 11.215 -4.996 6.742 1.00 90.44 82 GLU A O 1
ATOM 638 N N . ILE A 1 83 ? 12.205 -4.128 4.923 1.00 91.56 83 ILE A N 1
ATOM 639 C CA . ILE A 1 83 ? 12.709 -2.934 5.612 1.00 91.56 83 ILE A CA 1
ATOM 640 C C . ILE A 1 83 ? 11.551 -2.167 6.254 1.00 91.56 83 ILE A C 1
ATOM 642 O O . ILE A 1 83 ? 11.629 -1.834 7.431 1.00 91.56 83 ILE A O 1
ATOM 646 N N . TYR A 1 84 ? 10.469 -1.930 5.509 1.00 88.81 84 TYR A N 1
ATOM 647 C CA . TYR A 1 84 ? 9.326 -1.162 6.001 1.00 88.81 84 TYR A CA 1
ATOM 648 C C . TYR A 1 84 ? 8.577 -1.859 7.139 1.00 88.81 84 TYR A C 1
ATOM 650 O O . TYR A 1 84 ? 8.155 -1.186 8.072 1.00 88.81 84 TYR A O 1
ATOM 658 N N . ARG A 1 85 ? 8.502 -3.197 7.148 1.00 85.62 85 ARG A N 1
ATOM 659 C CA . ARG A 1 85 ? 7.950 -3.943 8.294 1.00 85.62 85 ARG A CA 1
ATOM 660 C C . ARG A 1 85 ? 8.737 -3.761 9.590 1.00 85.62 85 ARG A C 1
ATOM 662 O O . ARG A 1 85 ? 8.173 -3.951 10.663 1.00 85.62 85 ARG A O 1
ATOM 669 N N . LEU A 1 86 ? 10.027 -3.446 9.500 1.00 89.31 86 LEU A N 1
ATOM 670 C CA . LEU A 1 86 ? 10.902 -3.264 10.659 1.00 89.31 86 LEU A CA 1
ATOM 671 C C . LEU A 1 86 ? 10.961 -1.810 11.142 1.00 89.31 86 LEU A C 1
ATOM 673 O O . LEU A 1 86 ? 11.497 -1.552 12.221 1.00 89.31 86 LEU A O 1
ATOM 677 N N . LEU A 1 87 ? 10.457 -0.858 10.354 1.00 89.25 87 LEU A N 1
ATOM 678 C CA . LEU A 1 87 ? 10.461 0.546 10.738 1.00 89.25 87 LEU A CA 1
ATOM 679 C C . LEU A 1 87 ? 9.452 0.808 11.871 1.00 89.25 87 LEU A C 1
ATOM 681 O O . LEU A 1 87 ? 8.377 0.212 11.902 1.00 89.25 87 LEU A O 1
ATOM 685 N N . PRO A 1 88 ? 9.772 1.715 12.812 1.00 85.31 88 PRO A N 1
ATOM 686 C CA . PRO A 1 88 ? 8.886 2.035 13.932 1.00 85.31 88 PRO A CA 1
ATOM 687 C C . PRO A 1 88 ? 7.686 2.904 13.521 1.00 85.31 88 PRO A C 1
ATOM 689 O O . PRO A 1 88 ? 6.779 3.116 14.323 1.00 85.31 88 PRO A O 1
ATOM 692 N N . ASN A 1 89 ? 7.698 3.442 12.301 1.00 84.56 89 ASN A N 1
ATOM 693 C CA . ASN A 1 89 ? 6.665 4.294 11.731 1.00 84.56 89 ASN A CA 1
ATOM 694 C C . ASN A 1 89 ? 5.917 3.572 10.603 1.00 84.56 89 ASN A C 1
ATOM 696 O O . ASN A 1 89 ? 6.513 2.815 9.841 1.00 84.56 89 ASN A O 1
ATOM 700 N N . GLY A 1 90 ? 4.615 3.839 10.499 1.00 89.06 90 GLY A N 1
ATOM 701 C CA . GLY A 1 90 ? 3.741 3.302 9.457 1.00 89.06 90 GLY A CA 1
ATOM 702 C C . GLY A 1 90 ? 3.270 4.376 8.482 1.00 89.06 90 GLY A C 1
ATOM 703 O O . GLY A 1 90 ? 3.710 5.518 8.547 1.00 89.06 90 GLY A O 1
ATOM 704 N N . SER A 1 91 ? 2.364 3.977 7.598 1.00 94.00 91 SER A N 1
ATOM 705 C CA . SER A 1 91 ? 1.514 4.863 6.791 1.00 94.00 91 SER A CA 1
ATOM 706 C C . SER A 1 91 ? 0.071 4.381 6.918 1.00 94.00 91 SER A C 1
ATOM 708 O O . SER A 1 91 ? -0.180 3.356 7.561 1.00 94.00 91 SER A O 1
ATOM 710 N N . ASP A 1 92 ? -0.883 5.042 6.268 1.00 96.50 92 ASP A N 1
ATOM 711 C CA . ASP A 1 92 ? -2.272 4.571 6.237 1.00 96.50 92 ASP A CA 1
ATOM 712 C C . ASP A 1 92 ? -2.378 3.107 5.779 1.00 96.50 92 ASP A C 1
ATOM 714 O O . ASP A 1 92 ? -3.161 2.330 6.333 1.00 96.50 92 ASP A O 1
ATOM 718 N N . PHE A 1 93 ? -1.504 2.686 4.855 1.00 96.69 93 PHE A N 1
ATOM 719 C CA . PHE A 1 93 ? -1.388 1.298 4.409 1.00 96.69 93 PHE A CA 1
ATOM 720 C C . PHE A 1 93 ? -1.217 0.303 5.567 1.00 96.69 93 PHE A C 1
ATOM 722 O O . PHE A 1 93 ? -1.797 -0.781 5.538 1.00 96.69 93 PHE A O 1
ATOM 729 N N . THR A 1 94 ? -0.489 0.678 6.623 1.00 95.44 94 THR A N 1
ATOM 730 C CA . THR A 1 94 ? -0.278 -0.155 7.814 1.00 95.44 94 THR A CA 1
ATOM 731 C C . THR A 1 94 ? -1.593 -0.476 8.522 1.00 95.44 94 THR A C 1
ATOM 733 O O . THR A 1 94 ? -1.800 -1.621 8.921 1.00 95.44 94 THR A O 1
ATOM 736 N N . ILE A 1 95 ? -2.499 0.499 8.652 1.00 97.06 95 ILE A N 1
ATOM 737 C CA . ILE A 1 95 ? -3.808 0.284 9.282 1.00 97.06 95 ILE A CA 1
ATOM 738 C C . ILE A 1 95 ? -4.642 -0.675 8.435 1.00 97.06 95 ILE A C 1
ATOM 740 O O . ILE A 1 95 ? -5.181 -1.647 8.951 1.00 97.06 95 ILE A O 1
ATOM 744 N N . PHE A 1 96 ? -4.695 -0.473 7.120 1.00 97.38 96 PHE A N 1
ATOM 745 C CA . PHE A 1 96 ? -5.463 -1.358 6.246 1.00 97.38 96 PHE A CA 1
ATOM 746 C C . PHE A 1 96 ? -4.912 -2.793 6.211 1.00 97.38 96 PHE A C 1
ATOM 748 O O . PHE A 1 96 ? -5.697 -3.742 6.230 1.00 97.38 96 PHE A O 1
ATOM 755 N N . LEU A 1 97 ? -3.586 -2.973 6.241 1.00 95.38 97 LEU A N 1
ATOM 756 C CA . LEU A 1 97 ? -2.968 -4.298 6.356 1.00 95.38 97 LEU A CA 1
ATOM 757 C C . LEU A 1 97 ? -3.326 -5.007 7.670 1.00 95.38 97 LEU A C 1
ATOM 759 O O . LEU A 1 97 ? -3.542 -6.216 7.661 1.00 95.38 97 LEU A O 1
ATOM 763 N N . GLN A 1 98 ? -3.402 -4.277 8.790 1.00 95.62 98 GLN A N 1
ATOM 764 C CA . GLN A 1 98 ? -3.818 -4.830 10.090 1.00 95.62 98 GLN A CA 1
ATOM 765 C C . GLN A 1 98 ? -5.274 -5.315 10.094 1.00 95.62 98 GLN A C 1
ATOM 767 O O . GLN A 1 98 ? -5.640 -6.134 10.932 1.00 95.62 98 GLN A O 1
ATOM 772 N N . HIS A 1 99 ? -6.084 -4.832 9.151 1.00 97.06 99 HIS A N 1
ATOM 773 C CA . HIS A 1 99 ? -7.468 -5.245 8.928 1.00 97.06 99 HIS A CA 1
ATOM 774 C C . HIS A 1 99 ? -7.609 -6.208 7.733 1.00 97.06 99 HIS A C 1
ATOM 776 O O . HIS A 1 99 ? -8.662 -6.265 7.097 1.00 97.06 99 HIS A O 1
ATOM 782 N N . ASP A 1 100 ? -6.548 -6.959 7.417 1.00 95.50 100 ASP A N 1
ATOM 783 C CA . ASP A 1 100 ? -6.518 -8.006 6.387 1.00 95.50 100 ASP A CA 1
ATOM 784 C C . ASP A 1 100 ? -6.875 -7.526 4.967 1.00 95.50 100 ASP A C 1
ATOM 786 O O . ASP A 1 100 ? -7.284 -8.325 4.119 1.00 95.50 100 ASP A O 1
ATOM 790 N N . LEU A 1 101 ? -6.705 -6.231 4.669 1.00 97.19 101 LEU A N 1
ATOM 791 C CA . LEU A 1 101 ? -6.923 -5.696 3.327 1.00 97.19 101 LEU A CA 1
ATOM 792 C C . LEU A 1 101 ? -5.619 -5.770 2.509 1.00 97.19 101 LEU A C 1
ATOM 794 O O . LEU A 1 101 ? -4.706 -4.974 2.741 1.00 97.19 101 LEU A O 1
ATOM 798 N N . PRO A 1 102 ? -5.491 -6.701 1.541 1.00 97.25 102 PRO A N 1
ATOM 799 C CA . PRO A 1 102 ? -4.282 -6.818 0.734 1.00 97.25 102 PRO A CA 1
ATOM 800 C C . PRO A 1 102 ? -4.124 -5.633 -0.220 1.00 97.25 102 PRO A C 1
ATOM 802 O O . PRO A 1 102 ? -5.104 -5.030 -0.665 1.00 97.25 102 PRO A O 1
ATOM 805 N N . GLY A 1 103 ? -2.887 -5.331 -0.605 1.00 97.44 103 GLY A N 1
ATOM 806 C CA . GLY A 1 103 ? -2.639 -4.193 -1.478 1.00 97.44 103 GLY A CA 1
ATOM 807 C C . GLY A 1 103 ? -1.177 -3.903 -1.770 1.00 97.44 103 GLY A C 1
ATOM 808 O O . GLY A 1 103 ? -0.283 -4.724 -1.527 1.00 97.44 103 GLY A O 1
ATOM 809 N N . ILE A 1 104 ? -0.958 -2.699 -2.286 1.00 97.56 104 ILE A N 1
ATOM 810 C CA . ILE A 1 104 ? 0.358 -2.112 -2.538 1.00 97.56 104 ILE A CA 1
ATOM 811 C C . ILE A 1 104 ? 0.427 -0.689 -1.990 1.00 97.56 104 ILE A C 1
ATOM 813 O O . ILE A 1 104 ? -0.569 0.036 -2.002 1.00 97.56 104 ILE A O 1
ATOM 817 N N . ASN A 1 105 ? 1.628 -0.295 -1.581 1.00 96.69 105 ASN A N 1
ATOM 818 C CA . ASN A 1 105 ? 1.977 1.068 -1.212 1.00 96.69 105 ASN A CA 1
ATOM 819 C C . ASN A 1 105 ? 2.974 1.615 -2.236 1.00 96.69 105 ASN A C 1
ATOM 821 O O . ASN A 1 105 ? 4.028 1.007 -2.469 1.00 96.69 105 ASN A O 1
ATOM 825 N N . ILE A 1 106 ? 2.622 2.721 -2.885 1.00 96.19 106 ILE A N 1
ATOM 826 C CA . ILE A 1 106 ? 3.416 3.331 -3.952 1.00 96.19 106 ILE A CA 1
ATOM 827 C C . ILE A 1 106 ? 3.823 4.738 -3.535 1.00 96.19 106 ILE A C 1
ATOM 829 O O . ILE A 1 106 ? 2.992 5.506 -3.066 1.00 96.19 106 ILE A O 1
ATOM 833 N N . SER A 1 107 ? 5.085 5.094 -3.774 1.00 94.12 107 SER A N 1
ATOM 834 C CA . SER A 1 107 ? 5.567 6.472 -3.665 1.00 94.12 107 SER A CA 1
ATOM 835 C C . SER A 1 107 ? 6.344 6.871 -4.909 1.00 94.12 107 SER A C 1
ATOM 837 O O . SER A 1 107 ? 6.995 6.034 -5.535 1.00 94.12 107 SER A O 1
ATOM 839 N N . VAL A 1 108 ? 6.305 8.160 -5.233 1.00 88.44 108 VAL A N 1
ATOM 840 C CA . VAL A 1 108 ? 7.345 8.826 -6.041 1.00 88.44 108 VAL A CA 1
ATOM 841 C C . VAL A 1 108 ? 8.438 9.344 -5.113 1.00 88.44 108 VAL A C 1
ATOM 843 O O . VAL A 1 108 ? 8.130 9.478 -3.907 1.00 88.44 108 VAL A O 1
#

Radius of gyration: 14.41 Å; chains: 1; bounding box: 33×28×41 Å

Foldseek 3Di:
DPDDDPDDDDDDDAPCQVVPLVRLVVQCVDCVRNPPQQEDEAEDAPDDDDDFEQQAWAPPCPVVVVVLVPDPDRHYDPCRNVVQVPDPGDGSVVSCNVVVRTYTYIYD